Protein AF-A0A955JYF8-F1 (afdb_monomer)

Secondary structure (DSSP, 8-state):
-PPPPPHHHHHHHHSS-SSEEEE--TTS-HHHHHHHHHHHH-TTSEEEEEE-HHHHHTTHHHHHHHHH-SS--SEEEEEHHHHHHHGGGGTT-TTEEEEETTGGGG--TTSHHHHHHHHHHHHSSEEEEEE---SS-THHHHHHHHHHHTS--

Mean predicted aligned error: 5.58 Å

Sequence (153 aa):
MSLELYDWQQEYLNNTPQNLIITADLGSGKSALSLRHYDKHNPNGRLLIVCPASKRDSKDWEREIARFLDYTPDFAVMSYEGMAKHYADYENDPTLTIIADECHMLAQPTTKRSKAFLRIARGAGQWILLSGTPTPNSWRSAATYAILTGLSR

Solvent-accessible surface area (backbone atoms only — not comparable to full-atom values): 8410 Å² total; per-residue (Å²): 133,44,63,82,73,57,70,70,57,52,54,51,61,71,78,49,67,86,59,49,73,51,70,40,50,80,91,68,48,65,67,53,53,52,51,50,51,40,49,74,76,44,65,87,26,41,38,40,37,33,30,56,56,68,48,50,75,69,44,50,61,62,55,47,43,68,42,51,36,90,61,86,67,63,65,49,75,36,23,54,70,50,41,46,73,51,29,78,86,46,42,69,31,58,51,27,35,38,36,30,45,59,36,61,77,38,40,52,66,89,39,67,45,25,46,28,49,51,50,21,51,71,24,23,58,26,36,39,35,30,36,57,66,84,56,98,74,47,58,38,55,50,40,36,47,26,48,74,74,61,77,45,132

Foldseek 3Di:
DADDDDPVLVVVLVPDDQEDEDEDAVVPCQLLSLLVSCCVQQVAFEEEEEEAPVCVVVVVNVVSCVRRPPDDYNYDYDYLVVLLVCLVVQALRQNYEYEYEQCLVLLDCPDSSVVSVLRNCVNYVYYYYYHNDPDPVCVSVVSSVCVNVVVDD

pLDDT: mean 86.2, std 13.7, range [39.97, 98.38]

Nearest PDB structures (foldseek):
  9fd2-assembly1_e  TM=8.003E-01  e=3.587E-06  Homo sapiens
  7nkx-assembly1_W  TM=7.386E-01  e=2.987E-06  Saccharomyces cerevisiae S288C
  8x15-assembly1_I  TM=7.816E-01  e=1.216E-05  Homo sapiens
  6vz4-assembly1_K  TM=7.636E-01  e=3.431E-05  Saccharomyces cerevisiae S288C
  1z3i-assembly1_X  TM=4.893E-01  e=4.454E-04  Danio rerio

Structure (mmCIF, N/CA/C/O backbone):
data_AF-A0A955JYF8-F1
#
_entry.id   AF-A0A955JYF8-F1
#
loop_
_atom_site.group_PDB
_atom_site.id
_atom_site.type_symbol
_atom_site.label_atom_id
_atom_site.label_alt_id
_atom_site.label_comp_id
_atom_site.label_asym_id
_atom_site.label_entity_id
_atom_site.label_seq_id
_atom_site.pdbx_PDB_ins_code
_atom_site.Cartn_x
_atom_site.Cartn_y
_atom_site.Cartn_z
_atom_site.occupancy
_atom_site.B_iso_or_equiv
_atom_site.auth_seq_id
_atom_site.auth_comp_id
_atom_site.auth_asym_id
_atom_site.auth_atom_id
_atom_site.pdbx_PDB_model_num
ATOM 1 N N . MET A 1 1 ? -20.481 -8.927 9.998 1.00 49.91 1 MET A N 1
ATOM 2 C CA . MET A 1 1 ? -19.631 -8.419 11.088 1.00 49.91 1 MET A CA 1
ATOM 3 C C . MET A 1 1 ? 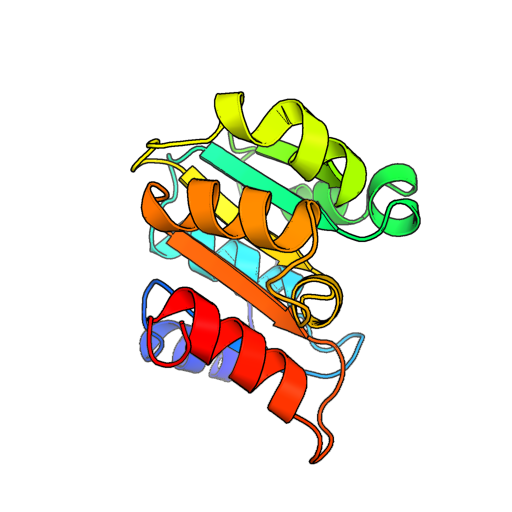-18.201 -8.633 10.663 1.00 49.91 1 MET A C 1
ATOM 5 O O . MET A 1 1 ? -17.779 -9.785 10.573 1.00 49.91 1 MET A O 1
ATOM 9 N N . SER A 1 2 ? -17.515 -7.545 10.323 1.00 70.69 2 SER A N 1
ATOM 10 C CA . SER A 1 2 ? -16.068 -7.530 10.137 1.00 70.69 2 SER A CA 1
ATOM 11 C C . SER A 1 2 ? -15.353 -7.987 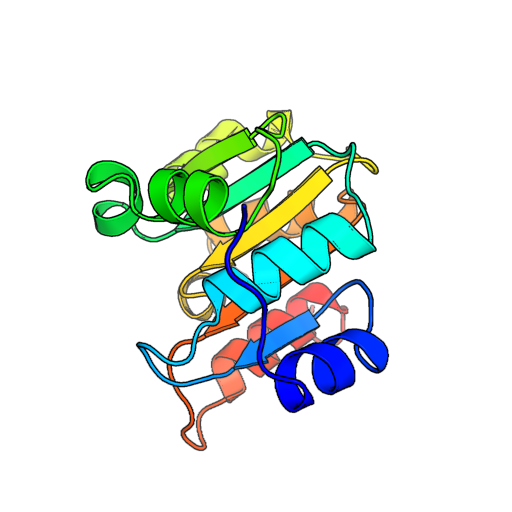11.414 1.00 70.69 2 SER A C 1
ATOM 13 O O . SER A 1 2 ? -15.882 -7.890 12.522 1.00 70.69 2 SER A O 1
ATOM 15 N N . LEU A 1 3 ? -14.155 -8.553 11.266 1.00 74.94 3 LEU A N 1
ATOM 16 C CA . LEU A 1 3 ? -13.341 -8.950 12.416 1.00 74.94 3 LEU A CA 1
ATOM 17 C C . LEU A 1 3 ? -12.724 -7.725 13.097 1.00 74.94 3 LEU A C 1
ATOM 19 O O . LEU A 1 3 ? -12.052 -6.925 12.441 1.00 74.94 3 LEU A O 1
ATOM 23 N N . GLU A 1 4 ? -12.926 -7.618 14.409 1.00 76.75 4 GLU A N 1
ATOM 24 C CA . GLU A 1 4 ? -12.354 -6.567 15.254 1.00 76.75 4 GLU A CA 1
ATOM 25 C C . GLU A 1 4 ? -10.832 -6.719 15.404 1.00 76.75 4 GLU A C 1
ATOM 27 O O . GLU A 1 4 ? -10.301 -7.833 15.476 1.00 76.75 4 GLU A O 1
ATOM 32 N N . LEU A 1 5 ? -10.126 -5.586 15.437 1.00 79.62 5 LEU A N 1
ATOM 33 C CA . LEU A 1 5 ? -8.694 -5.530 15.739 1.00 79.62 5 LEU A CA 1
ATOM 34 C C . LEU A 1 5 ? -8.459 -5.619 17.252 1.00 79.62 5 LEU A C 1
ATOM 36 O O . LEU A 1 5 ? -9.283 -5.142 18.030 1.00 79.62 5 LEU A O 1
ATOM 40 N N . TYR A 1 6 ? -7.302 -6.144 17.663 1.00 80.50 6 TYR A N 1
ATOM 41 C CA . TYR A 1 6 ? -6.869 -6.075 19.063 1.00 80.50 6 TYR A CA 1
ATOM 42 C C . TYR A 1 6 ? -6.684 -4.615 19.513 1.00 80.50 6 TYR A C 1
ATOM 44 O O . TYR A 1 6 ? -6.270 -3.776 18.715 1.00 80.50 6 TYR A O 1
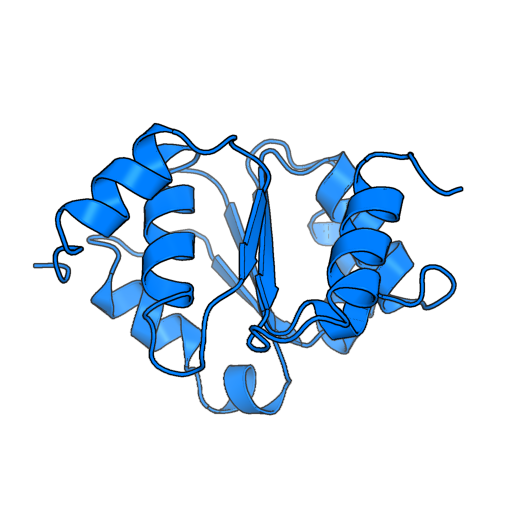ATOM 52 N N . ASP A 1 7 ? -6.885 -4.315 20.798 1.00 80.88 7 ASP A N 1
ATOM 53 C CA . ASP A 1 7 ? -6.806 -2.942 21.332 1.00 80.88 7 ASP A CA 1
ATOM 54 C C . ASP A 1 7 ? -5.492 -2.225 20.969 1.00 80.88 7 ASP A C 1
ATOM 56 O O . ASP A 1 7 ? -5.497 -1.082 20.514 1.00 80.88 7 ASP A O 1
ATOM 60 N N . TRP A 1 8 ? -4.358 -2.929 21.054 1.00 79.69 8 TRP A N 1
ATOM 61 C CA . TRP A 1 8 ? -3.048 -2.375 20.694 1.00 79.69 8 TRP A CA 1
ATOM 62 C C . TRP A 1 8 ? -2.930 -2.024 19.200 1.00 79.69 8 TRP A C 1
ATOM 64 O O . TRP A 1 8 ? -2.218 -1.091 18.832 1.00 79.69 8 TRP A O 1
ATOM 74 N N . GLN A 1 9 ? -3.625 -2.755 18.321 1.00 79.38 9 GLN A N 1
ATOM 75 C CA . GLN A 1 9 ? -3.662 -2.472 16.883 1.00 79.38 9 GLN A CA 1
ATOM 76 C C . GLN A 1 9 ? -4.473 -1.207 16.611 1.00 79.38 9 GLN A C 1
ATOM 78 O O . GLN A 1 9 ? -4.082 -0.397 15.771 1.00 79.38 9 GLN A O 1
ATOM 83 N N . GLN A 1 10 ? -5.573 -1.013 17.340 1.00 78.94 10 GLN A N 1
ATOM 84 C CA . GLN A 1 10 ? -6.377 0.203 17.251 1.00 78.94 10 GLN A CA 1
ATOM 85 C C . GLN A 1 10 ? -5.589 1.418 17.751 1.00 78.94 10 GLN A C 1
ATOM 87 O O . GLN A 1 10 ? -5.550 2.453 17.085 1.00 78.94 10 GLN A O 1
ATOM 92 N N . GLU A 1 11 ? -4.894 1.281 18.882 1.00 82.06 11 GLU A N 1
ATOM 93 C CA . GLU A 1 11 ? -4.032 2.330 19.428 1.00 82.06 11 GLU A CA 1
ATOM 94 C C . GLU A 1 11 ? -2.878 2.685 18.476 1.00 82.06 11 GLU A C 1
ATOM 96 O O . GLU A 1 11 ? -2.601 3.866 18.248 1.00 82.06 11 GLU A O 1
ATOM 101 N N . TYR A 1 12 ? -2.256 1.684 17.843 1.00 82.06 12 TYR A N 1
ATOM 102 C CA . TYR A 1 12 ? -1.240 1.899 16.811 1.00 82.06 12 TYR A CA 1
ATOM 103 C C . TYR A 1 12 ? -1.784 2.730 15.638 1.00 82.06 12 TYR A C 1
ATOM 105 O O . TYR A 1 12 ? -1.187 3.742 15.266 1.00 82.06 12 TYR A O 1
ATOM 113 N N . LEU A 1 13 ? -2.951 2.370 15.092 1.00 82.12 13 LEU A N 1
ATOM 114 C CA . LEU A 1 13 ? -3.594 3.119 14.003 1.00 82.12 13 LEU A CA 1
ATOM 115 C C . LEU A 1 13 ? -4.059 4.521 14.429 1.00 82.12 13 LEU A C 1
ATOM 117 O O . LEU A 1 13 ? -4.177 5.425 13.599 1.00 82.12 13 LEU A O 1
ATOM 121 N N . ASN A 1 14 ? -4.322 4.737 15.718 1.00 82.56 14 ASN A N 1
ATOM 122 C CA . ASN A 1 14 ? -4.698 6.046 16.249 1.00 82.56 14 ASN A CA 1
ATOM 123 C C . ASN A 1 14 ? -3.562 7.058 16.279 1.00 82.56 14 ASN A C 1
ATOM 125 O O . ASN A 1 14 ? -3.820 8.244 16.086 1.00 82.56 14 ASN A O 1
ATOM 129 N N . ASN A 1 15 ? -2.328 6.585 16.401 1.00 83.69 15 ASN A N 1
ATOM 130 C CA . ASN A 1 15 ? -1.146 7.433 16.518 1.00 83.69 15 ASN A CA 1
ATOM 131 C C . ASN A 1 15 ? -0.277 7.457 15.249 1.00 83.69 15 ASN A C 1
ATOM 133 O O . ASN A 1 15 ? 0.835 7.983 15.265 1.00 83.69 15 ASN A O 1
ATOM 137 N N . THR A 1 16 ? -0.766 6.886 14.148 1.00 83.69 16 THR A N 1
ATOM 138 C CA . THR A 1 16 ? -0.007 6.726 12.905 1.00 83.69 16 THR A CA 1
ATOM 139 C C . THR A 1 16 ? -0.436 7.759 11.851 1.00 83.69 16 THR A C 1
ATOM 141 O O . THR A 1 16 ? -1.629 8.037 11.718 1.00 83.69 16 THR A O 1
ATOM 144 N N . PRO A 1 17 ? 0.505 8.334 11.074 1.00 88.06 17 PRO A N 1
ATOM 145 C CA . PRO A 1 17 ? 0.175 9.247 9.981 1.00 88.06 17 PRO A CA 1
ATOM 146 C C . PRO A 1 17 ? -0.643 8.571 8.870 1.00 88.06 17 PRO A C 1
ATOM 148 O O . PRO A 1 17 ? -0.613 7.356 8.689 1.00 88.06 17 PRO A O 1
ATOM 151 N N . GLN A 1 18 ? -1.325 9.383 8.058 1.00 89.31 18 GLN A N 1
ATOM 152 C CA . GLN A 1 18 ? -2.108 8.908 6.911 1.00 89.31 18 GLN A CA 1
ATOM 153 C C . GLN A 1 18 ? -1.278 8.015 5.978 1.00 89.31 18 GLN A C 1
ATOM 155 O O . GLN A 1 18 ? -1.717 6.923 5.619 1.00 89.31 18 GLN A O 1
ATOM 160 N N . ASN A 1 19 ? -0.065 8.461 5.656 1.00 92.00 19 ASN A N 1
ATOM 161 C CA . ASN A 1 19 ? 0.907 7.736 4.853 1.00 92.00 19 ASN A CA 1
ATOM 162 C C . ASN A 1 19 ? 1.922 7.030 5.748 1.00 92.00 19 ASN A C 1
ATOM 164 O O . ASN A 1 19 ? 2.574 7.693 6.557 1.00 92.00 19 ASN A O 1
ATOM 168 N N . LEU A 1 20 ? 2.094 5.715 5.598 1.00 89.62 20 LEU A N 1
ATOM 169 C CA . LEU A 1 20 ? 2.995 4.967 6.475 1.00 89.62 20 LEU A CA 1
ATOM 170 C C . LEU A 1 20 ? 3.590 3.696 5.864 1.00 89.62 20 LEU A C 1
ATOM 172 O O . LEU A 1 20 ? 3.202 3.225 4.792 1.00 89.62 20 LEU A O 1
ATOM 176 N N . ILE A 1 21 ? 4.505 3.103 6.631 1.00 88.50 21 ILE A N 1
ATOM 177 C CA . ILE A 1 21 ? 5.030 1.759 6.411 1.00 88.50 21 ILE A CA 1
ATOM 178 C C . ILE A 1 21 ? 4.653 0.883 7.602 1.00 88.50 21 ILE A C 1
ATOM 180 O O . ILE A 1 21 ? 5.016 1.195 8.733 1.00 88.50 21 ILE A O 1
ATOM 184 N N . ILE A 1 22 ? 3.978 -0.234 7.339 1.00 87.62 22 ILE A N 1
ATOM 185 C CA . ILE A 1 22 ? 3.684 -1.268 8.330 1.00 87.62 22 ILE A CA 1
ATOM 186 C C . ILE A 1 22 ? 4.717 -2.383 8.170 1.00 87.62 22 ILE A C 1
ATOM 188 O O . ILE A 1 22 ? 4.732 -3.114 7.174 1.00 87.62 22 ILE A O 1
ATOM 192 N N . THR A 1 23 ? 5.582 -2.524 9.169 1.00 83.00 23 THR A N 1
ATOM 193 C CA . THR A 1 23 ? 6.543 -3.627 9.277 1.00 83.00 23 THR A CA 1
ATOM 194 C C . THR A 1 23 ? 6.073 -4.586 10.356 1.00 83.00 23 THR A C 1
ATOM 196 O O . THR A 1 23 ? 6.037 -4.223 11.529 1.00 83.00 23 THR A O 1
ATOM 199 N N . ALA A 1 24 ? 5.718 -5.806 9.979 1.00 74.38 24 ALA A N 1
ATOM 200 C CA . ALA A 1 24 ? 5.352 -6.843 10.938 1.00 74.38 24 ALA A CA 1
ATOM 201 C C . ALA A 1 24 ? 5.606 -8.227 10.328 1.00 74.38 24 ALA A C 1
ATOM 203 O O . ALA A 1 24 ? 5.813 -8.337 9.120 1.00 74.38 24 ALA A O 1
ATOM 204 N N . ASP A 1 25 ? 5.571 -9.293 11.121 1.00 69.25 25 ASP A N 1
ATOM 205 C CA . ASP A 1 25 ? 5.799 -10.661 10.638 1.00 69.25 25 ASP A CA 1
ATOM 206 C C . ASP A 1 25 ? 4.683 -11.187 9.732 1.00 69.25 25 ASP A C 1
ATOM 208 O O . ASP A 1 25 ? 3.557 -10.678 9.724 1.00 69.25 25 ASP A O 1
ATOM 212 N N . LEU A 1 26 ? 4.957 -12.206 8.918 1.00 69.31 26 LEU A N 1
ATOM 213 C CA . LEU A 1 26 ? 3.888 -12.935 8.224 1.00 69.31 26 LEU A CA 1
ATOM 214 C C . LEU A 1 26 ? 2.886 -13.491 9.254 1.00 69.31 26 LEU A C 1
ATOM 216 O O . LEU A 1 26 ? 3.277 -13.983 10.305 1.00 69.31 26 LEU A O 1
ATOM 220 N N . GLY A 1 27 ? 1.585 -13.361 8.979 1.00 67.50 27 GLY A N 1
ATOM 221 C CA . GLY A 1 27 ? 0.529 -13.783 9.912 1.00 67.50 27 GLY A CA 1
ATOM 222 C C . GLY A 1 27 ? 0.202 -12.803 11.052 1.00 67.50 27 GLY A C 1
ATOM 223 O O . GLY A 1 27 ? -0.737 -13.053 11.796 1.00 67.50 27 GLY A O 1
ATOM 224 N N . SER A 1 28 ? 0.893 -11.662 11.162 1.00 66.69 28 SER A N 1
ATOM 225 C CA . SER A 1 28 ? 0.655 -10.641 12.210 1.00 66.69 28 SER A CA 1
ATOM 226 C C . SER A 1 28 ? -0.528 -9.688 11.959 1.00 66.69 28 SER A C 1
ATOM 228 O O . SER A 1 28 ? -0.779 -8.787 12.758 1.00 66.69 28 SER A O 1
ATOM 230 N N . GLY A 1 29 ? -1.260 -9.853 10.851 1.00 79.62 29 GLY A N 1
ATOM 231 C CA . GLY A 1 29 ? -2.432 -9.024 10.536 1.00 79.62 29 GLY A CA 1
ATOM 232 C C . GLY A 1 29 ? -2.139 -7.708 9.803 1.00 79.62 29 GLY A C 1
ATOM 233 O O . GLY A 1 29 ? -2.948 -6.789 9.874 1.00 79.62 29 GLY A O 1
ATOM 234 N N . LYS A 1 30 ? -1.019 -7.602 9.071 1.00 87.62 30 LYS A N 1
ATOM 235 C CA . LYS A 1 30 ? -0.667 -6.402 8.278 1.00 87.62 30 LYS A CA 1
ATOM 236 C C . LYS A 1 30 ? -1.778 -5.935 7.341 1.00 87.62 30 LYS A C 1
ATOM 238 O O . LYS A 1 30 ? -2.053 -4.743 7.287 1.00 87.62 30 LYS A O 1
ATOM 243 N N . SER A 1 31 ? -2.421 -6.864 6.642 1.00 90.31 31 SER A N 1
ATOM 244 C CA . SER A 1 31 ? -3.512 -6.528 5.734 1.00 90.31 31 SER A CA 1
ATOM 245 C C . SER A 1 31 ? -4.740 -5.995 6.464 1.00 90.31 31 SER A C 1
ATOM 247 O O . SER A 1 31 ? -5.363 -5.037 6.015 1.00 90.31 31 SER A O 1
ATOM 249 N N . ALA A 1 32 ? -5.056 -6.565 7.632 1.00 90.75 32 ALA A N 1
ATOM 250 C CA . ALA A 1 32 ? -6.134 -6.076 8.486 1.00 90.75 32 ALA A CA 1
ATOM 251 C C . ALA A 1 32 ? -5.851 -4.638 8.939 1.00 90.75 32 ALA A C 1
ATOM 253 O O . ALA A 1 32 ? -6.697 -3.762 8.779 1.00 90.75 32 ALA A O 1
ATOM 254 N N . LEU A 1 33 ? -4.629 -4.380 9.419 1.00 91.44 33 LEU A N 1
ATOM 255 C CA . LEU A 1 33 ? -4.182 -3.039 9.793 1.00 91.44 33 LEU A CA 1
ATOM 256 C C . LEU A 1 33 ? -4.281 -2.061 8.619 1.00 91.44 33 LEU A C 1
ATOM 258 O O . LEU A 1 33 ? -4.812 -0.970 8.786 1.00 91.44 33 LEU A O 1
ATOM 262 N N . SER A 1 34 ? -3.816 -2.444 7.428 1.00 94.44 34 SER A N 1
ATOM 263 C CA . SER A 1 34 ? -3.840 -1.552 6.268 1.00 94.44 34 SER A CA 1
ATOM 264 C C . SER A 1 34 ? -5.250 -1.246 5.772 1.00 94.44 34 SER A C 1
ATOM 266 O O . SER A 1 34 ? -5.516 -0.110 5.398 1.00 94.44 34 SER A O 1
ATOM 268 N N . LEU A 1 35 ? -6.157 -2.229 5.797 1.00 95.19 35 LEU A N 1
ATOM 269 C CA . LEU A 1 35 ? -7.553 -2.034 5.397 1.00 95.19 35 LEU A CA 1
ATOM 270 C C . LEU A 1 35 ? -8.296 -1.145 6.395 1.00 95.19 35 LEU A C 1
ATOM 272 O O . LEU A 1 35 ? -9.025 -0.250 5.986 1.00 95.19 35 LEU A O 1
ATOM 276 N N . ARG A 1 36 ? -8.064 -1.325 7.697 1.00 92.75 36 ARG A N 1
ATOM 277 C CA . ARG A 1 36 ? -8.646 -0.456 8.731 1.00 92.75 36 ARG A CA 1
ATOM 278 C C . ARG A 1 36 ? -8.055 0.952 8.699 1.00 92.75 36 ARG A C 1
ATOM 280 O O . ARG A 1 36 ? -8.766 1.921 8.936 1.00 92.75 36 ARG A O 1
ATOM 287 N N . HIS A 1 37 ? -6.774 1.083 8.359 1.00 93.94 37 HIS A N 1
ATOM 288 C CA . HIS A 1 37 ? -6.147 2.390 8.154 1.00 93.94 37 HIS A CA 1
ATOM 289 C C . HIS A 1 37 ? -6.705 3.116 6.927 1.00 93.94 37 HIS A C 1
ATOM 291 O O . HIS A 1 37 ? -6.921 4.326 6.971 1.00 93.94 37 HIS A O 1
ATOM 297 N N . TYR A 1 38 ? -6.969 2.378 5.846 1.00 95.25 38 TYR A N 1
ATOM 298 C CA . TYR A 1 38 ? -7.717 2.878 4.694 1.00 95.25 38 TYR A CA 1
ATOM 299 C C . TYR A 1 38 ? -9.117 3.346 5.109 1.00 95.25 38 TYR A C 1
ATOM 301 O O . TYR A 1 38 ? -9.457 4.499 4.876 1.00 95.25 38 TYR A O 1
ATOM 309 N N . ASP A 1 39 ? -9.882 2.502 5.799 1.00 94.12 39 ASP A N 1
ATOM 310 C CA . ASP A 1 39 ? -11.257 2.801 6.216 1.00 94.12 39 ASP A CA 1
ATOM 311 C C . ASP A 1 39 ? -11.345 4.027 7.138 1.00 94.12 39 ASP A C 1
ATOM 313 O O . ASP A 1 39 ? -12.254 4.845 7.052 1.00 94.12 39 ASP A O 1
ATOM 317 N N . LYS A 1 40 ? -10.338 4.221 7.989 1.00 91.75 40 LYS A N 1
ATOM 318 C CA . LYS A 1 40 ? -10.255 5.387 8.868 1.00 91.75 40 LYS A CA 1
ATOM 319 C C . LYS A 1 40 ? -9.997 6.697 8.118 1.00 91.75 40 LYS A C 1
ATOM 321 O O . LYS A 1 40 ? -10.546 7.732 8.489 1.00 91.75 40 LYS A O 1
ATOM 326 N N . HIS A 1 41 ? -9.104 6.683 7.129 1.00 90.56 41 HIS A N 1
ATOM 327 C CA . HIS A 1 41 ? -8.618 7.907 6.483 1.00 90.56 41 HIS A CA 1
ATOM 328 C C . HIS A 1 41 ? -9.305 8.217 5.155 1.00 90.56 41 HIS A C 1
ATOM 330 O O . HIS A 1 41 ? -9.326 9.376 4.744 1.00 90.56 41 HIS A O 1
ATOM 336 N N . ASN A 1 42 ? -9.836 7.203 4.477 1.00 91.00 42 ASN A N 1
ATOM 337 C CA . ASN A 1 42 ? -10.376 7.321 3.132 1.00 91.00 42 ASN A CA 1
ATOM 338 C C . ASN A 1 42 ? -11.501 6.295 2.836 1.00 91.00 42 ASN A C 1
ATOM 340 O O . ASN A 1 42 ? -11.442 5.611 1.815 1.00 91.00 42 ASN A O 1
ATOM 344 N N . PRO A 1 43 ? -12.550 6.190 3.680 1.00 87.56 43 PRO A N 1
ATOM 345 C CA . PRO A 1 43 ? -13.564 5.123 3.594 1.00 87.56 43 PRO A CA 1
ATOM 346 C C . PRO A 1 43 ? -14.382 5.105 2.292 1.00 87.56 43 PRO A C 1
ATOM 348 O O . PRO A 1 43 ? -14.982 4.099 1.940 1.00 87.56 43 PRO A O 1
ATOM 351 N N . ASN A 1 44 ? -14.438 6.224 1.567 1.00 90.19 44 ASN A N 1
ATOM 352 C CA . ASN A 1 44 ? -15.172 6.334 0.300 1.00 90.19 44 ASN A CA 1
ATOM 353 C C . ASN A 1 44 ? -14.241 6.490 -0.911 1.00 90.19 44 ASN A C 1
ATOM 355 O O . ASN A 1 44 ? -14.705 6.762 -2.017 1.00 90.19 44 ASN A O 1
ATOM 359 N N . GLY A 1 45 ? -12.930 6.391 -0.696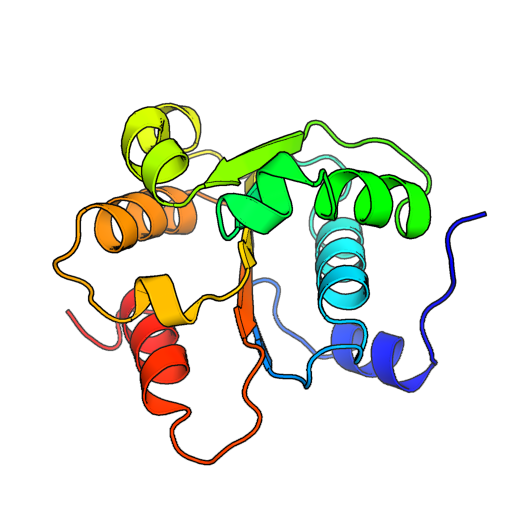 1.00 94.50 45 GLY A N 1
ATOM 360 C CA . GLY A 1 45 ? -11.933 6.546 -1.743 1.00 94.50 45 GLY A CA 1
ATOM 361 C C . GLY A 1 45 ? -11.724 5.274 -2.555 1.00 94.50 45 GLY A C 1
ATOM 362 O O . GLY A 1 45 ? -12.041 4.176 -2.098 1.00 94.50 45 GLY A O 1
ATOM 363 N N . ARG A 1 46 ? -11.130 5.398 -3.744 1.00 97.06 46 ARG A N 1
ATOM 364 C CA . ARG A 1 46 ? -10.671 4.230 -4.509 1.00 97.06 46 ARG A CA 1
ATOM 365 C C . ARG A 1 46 ? -9.564 3.501 -3.761 1.00 97.06 46 ARG A C 1
ATOM 367 O O . ARG A 1 46 ? -8.692 4.127 -3.161 1.00 97.06 46 ARG A O 1
ATOM 374 N N . LEU A 1 47 ? -9.551 2.178 -3.862 1.00 98.19 47 LEU A N 1
ATOM 375 C CA . LEU A 1 47 ? -8.538 1.328 -3.250 1.00 98.19 47 LEU A CA 1
ATOM 376 C C . LEU A 1 47 ? -7.750 0.566 -4.320 1.00 98.19 47 LEU A C 1
ATOM 378 O O . LEU A 1 47 ? -8.265 -0.329 -4.983 1.00 98.19 47 LEU A O 1
ATOM 382 N N . LEU A 1 48 ? -6.467 0.878 -4.472 1.00 98.38 48 LEU A N 1
ATOM 383 C CA . LEU A 1 48 ? -5.558 0.113 -5.321 1.00 98.38 48 LEU A CA 1
ATOM 384 C C . LEU A 1 48 ? -4.622 -0.727 -4.460 1.00 98.38 48 LEU A C 1
ATOM 386 O O . LEU A 1 48 ? -3.822 -0.199 -3.695 1.00 98.38 48 LEU A O 1
ATOM 390 N N . ILE A 1 49 ? -4.661 -2.040 -4.643 1.00 98.06 49 ILE A N 1
ATOM 391 C CA . ILE A 1 49 ? -3.764 -2.972 -3.972 1.00 98.06 49 ILE A CA 1
ATOM 392 C C . ILE A 1 49 ? -2.783 -3.534 -4.995 1.00 98.06 49 ILE A C 1
ATOM 394 O O . ILE A 1 49 ? -3.164 -4.156 -5.990 1.00 98.06 49 ILE A O 1
ATOM 398 N N . VAL A 1 50 ? -1.497 -3.335 -4.730 1.00 97.88 50 VAL A N 1
ATOM 399 C CA . VAL A 1 50 ? -0.393 -3.868 -5.523 1.00 97.88 50 VAL A CA 1
ATOM 400 C C . VAL A 1 50 ? 0.309 -4.944 -4.711 1.00 97.88 50 VAL A C 1
ATOM 402 O O . VAL A 1 50 ? 0.842 -4.665 -3.640 1.00 97.88 50 VAL A O 1
ATOM 405 N N . CYS A 1 51 ? 0.314 -6.177 -5.208 1.00 95.88 51 CYS A N 1
ATOM 406 C CA . CYS A 1 51 ? 0.855 -7.333 -4.493 1.00 95.88 51 CYS A CA 1
ATOM 407 C C . CYS A 1 51 ? 1.613 -8.284 -5.441 1.00 95.88 51 CYS A C 1
ATOM 409 O O . CYS A 1 51 ? 1.599 -8.098 -6.663 1.00 95.88 51 CYS A O 1
ATOM 411 N N . PRO A 1 52 ? 2.326 -9.307 -4.932 1.00 95.00 52 PRO A N 1
ATOM 412 C CA . PRO A 1 52 ? 2.876 -10.359 -5.783 1.00 95.00 52 PRO A CA 1
ATOM 413 C C . PRO A 1 52 ? 1.789 -11.029 -6.633 1.00 95.00 52 PRO A C 1
ATOM 415 O O . PRO A 1 52 ? 0.678 -11.262 -6.158 1.00 95.00 52 PRO A O 1
ATOM 418 N N . ALA A 1 53 ? 2.123 -11.398 -7.875 1.00 95.12 53 ALA A N 1
ATOM 419 C CA . ALA A 1 53 ? 1.168 -12.025 -8.794 1.00 95.12 53 ALA A CA 1
ATOM 420 C C . ALA A 1 53 ? 0.503 -13.276 -8.195 1.00 95.12 53 ALA A C 1
ATOM 422 O O . ALA A 1 53 ? -0.691 -13.464 -8.379 1.00 95.12 53 ALA A O 1
ATOM 423 N N . SER A 1 54 ? 1.237 -14.063 -7.400 1.00 94.00 54 SER A N 1
ATOM 424 C CA . SER A 1 54 ? 0.688 -15.224 -6.693 1.00 94.00 54 SER A CA 1
ATOM 425 C C . SER A 1 54 ? -0.458 -14.867 -5.743 1.00 94.00 54 SER A C 1
ATOM 427 O O . SER A 1 54 ? -1.477 -15.544 -5.788 1.00 94.00 54 SER A O 1
ATOM 429 N N . LYS A 1 55 ? -0.325 -13.797 -4.940 1.00 93.12 55 LYS A N 1
ATOM 430 C CA . LYS A 1 55 ? -1.370 -13.331 -4.007 1.00 93.12 55 LYS A CA 1
ATOM 431 C C . LYS A 1 55 ? -2.580 -12.734 -4.729 1.00 93.12 55 LYS A C 1
ATOM 433 O O . LYS A 1 55 ? -3.710 -12.876 -4.267 1.00 93.12 55 LYS A O 1
ATOM 438 N N . ARG A 1 56 ? -2.344 -12.062 -5.864 1.00 95.81 56 ARG A N 1
ATOM 439 C CA . ARG A 1 56 ? -3.413 -11.595 -6.761 1.00 95.81 56 ARG A CA 1
ATOM 440 C C . ARG A 1 56 ? -4.185 -12.786 -7.323 1.00 95.81 56 ARG A C 1
ATOM 442 O O . ARG A 1 56 ? -5.405 -12.820 -7.250 1.00 95.81 56 ARG A O 1
ATOM 449 N N . ASP A 1 57 ? -3.476 -13.762 -7.879 1.00 95.19 57 ASP A N 1
ATOM 450 C CA . ASP A 1 57 ? -4.087 -14.906 -8.558 1.00 95.19 57 ASP A CA 1
ATOM 451 C C . ASP A 1 57 ? -4.842 -15.804 -7.576 1.00 95.19 57 ASP A C 1
ATOM 453 O O . ASP A 1 57 ? -5.903 -16.337 -7.906 1.00 95.19 57 ASP A O 1
ATOM 457 N N . SER A 1 58 ? -4.348 -15.912 -6.341 1.00 95.00 58 SER A N 1
ATOM 458 C CA . SER A 1 58 ? -5.049 -16.590 -5.256 1.00 95.00 58 SER A CA 1
ATOM 459 C C . SER A 1 58 ? -6.185 -15.769 -4.650 1.00 95.00 58 SER A C 1
ATOM 461 O O . SER A 1 58 ? -6.918 -16.330 -3.843 1.00 95.00 58 SER A O 1
ATOM 463 N N . LYS A 1 59 ? -6.389 -14.501 -5.034 1.00 95.81 59 LYS A N 1
ATOM 464 C CA . LYS A 1 59 ? -7.422 -13.588 -4.505 1.00 95.81 59 LYS A CA 1
ATOM 465 C C . LYS A 1 59 ? -7.360 -13.375 -2.991 1.00 95.81 59 LYS A C 1
ATOM 467 O O . LYS A 1 59 ? -8.381 -13.412 -2.295 1.00 95.81 59 LYS A O 1
ATOM 472 N N . ASP A 1 60 ? -6.149 -13.261 -2.453 1.00 93.62 60 ASP A N 1
ATOM 473 C CA . ASP A 1 60 ? -5.939 -13.118 -1.008 1.00 93.62 60 ASP A CA 1
ATOM 474 C C . ASP A 1 60 ? -6.561 -11.822 -0.484 1.00 93.62 60 ASP A C 1
ATOM 476 O O . ASP A 1 60 ? -7.285 -11.834 0.510 1.00 93.62 60 ASP A O 1
ATOM 480 N N . TRP A 1 61 ? -6.340 -10.726 -1.203 1.00 96.06 61 TRP A N 1
ATOM 481 C CA . TRP A 1 61 ? -6.766 -9.393 -0.794 1.00 96.06 61 TRP A CA 1
ATOM 482 C C . TRP A 1 61 ? -8.276 -9.196 -0.871 1.00 96.06 61 TRP A C 1
ATOM 484 O O . TRP A 1 61 ? -8.852 -8.554 -0.001 1.00 96.06 61 TRP A O 1
ATOM 494 N N . GLU A 1 62 ? -8.946 -9.807 -1.842 1.00 96.50 62 GLU A N 1
ATOM 495 C CA . GLU A 1 62 ? -10.404 -9.814 -1.932 1.00 96.50 62 GLU A CA 1
ATOM 496 C C . GLU A 1 62 ? -11.032 -10.510 -0.722 1.00 96.50 62 GLU A C 1
ATOM 498 O O . GLU A 1 62 ? -12.024 -10.031 -0.170 1.00 96.50 62 GLU A O 1
ATOM 503 N N . ARG A 1 63 ? -10.433 -11.620 -0.264 1.00 94.75 63 ARG A N 1
ATOM 504 C CA . ARG A 1 63 ? -10.878 -12.286 0.969 1.00 94.75 63 ARG A CA 1
ATOM 505 C C . ARG A 1 63 ? -10.628 -11.427 2.199 1.00 94.75 63 ARG A C 1
ATOM 507 O O . ARG A 1 63 ? -11.446 -11.443 3.112 1.00 94.75 63 ARG A O 1
ATOM 514 N N . GLU A 1 64 ? -9.517 -10.701 2.246 1.00 94.69 64 GLU A N 1
ATOM 515 C CA . GLU A 1 64 ? -9.206 -9.810 3.365 1.00 94.69 64 GLU A CA 1
ATOM 516 C C . GLU A 1 64 ? -10.133 -8.592 3.407 1.00 94.69 64 GLU A C 1
ATOM 518 O O . GLU A 1 64 ? -10.636 -8.271 4.480 1.00 94.69 64 GLU A O 1
ATOM 523 N N . ILE A 1 65 ? -10.455 -7.987 2.259 1.00 95.12 65 ILE A N 1
ATOM 524 C CA . ILE A 1 65 ? -11.473 -6.931 2.142 1.00 95.12 65 ILE A CA 1
ATOM 525 C C . ILE A 1 65 ? -12.805 -7.427 2.704 1.00 95.12 65 ILE A C 1
ATOM 527 O O . ILE A 1 65 ? -13.336 -6.821 3.629 1.00 95.12 65 ILE A O 1
ATOM 531 N N . ALA A 1 66 ? -13.295 -8.576 2.227 1.00 93.88 66 ALA A N 1
ATOM 532 C CA . ALA A 1 66 ? -14.561 -9.148 2.692 1.00 93.88 66 ALA A CA 1
ATOM 533 C C . ALA A 1 66 ? -14.555 -9.528 4.186 1.00 93.88 66 ALA A C 1
ATOM 535 O O . ALA A 1 66 ? -15.610 -9.670 4.801 1.00 93.88 66 ALA A O 1
ATOM 536 N N . ARG A 1 67 ? -13.369 -9.737 4.767 1.00 92.69 67 ARG A N 1
ATOM 537 C CA . ARG A 1 67 ? -13.190 -10.125 6.170 1.00 92.69 67 ARG A CA 1
ATOM 538 C C . ARG A 1 67 ? -13.093 -8.926 7.113 1.00 92.69 67 ARG A C 1
ATOM 540 O O . ARG A 1 67 ? -13.527 -9.031 8.262 1.00 92.69 67 ARG A O 1
ATOM 547 N N . PHE A 1 68 ? -12.476 -7.834 6.667 1.00 91.12 68 PHE A N 1
ATOM 548 C CA . PHE A 1 68 ? -12.094 -6.712 7.529 1.00 91.12 68 PHE A CA 1
ATOM 549 C C . PHE A 1 68 ? -12.833 -5.408 7.239 1.00 91.12 68 PHE A C 1
ATOM 551 O O . PHE A 1 68 ? -12.818 -4.537 8.104 1.00 91.12 68 PHE A O 1
ATOM 558 N N . LEU A 1 69 ? -13.492 -5.275 6.087 1.00 91.94 69 LEU A N 1
ATOM 559 C CA . LEU A 1 69 ? -14.380 -4.155 5.788 1.00 91.94 69 LEU A CA 1
ATOM 560 C C . LEU A 1 69 ? -15.837 -4.622 5.832 1.00 91.94 69 LEU A C 1
ATOM 562 O O . LEU A 1 69 ? -16.165 -5.725 5.401 1.00 91.94 69 LEU A O 1
ATOM 566 N N . ASP A 1 70 ? -16.720 -3.769 6.349 1.00 91.50 70 ASP A N 1
ATOM 567 C CA . ASP A 1 70 ? -18.165 -4.039 6.392 1.00 91.50 70 ASP A CA 1
ATOM 568 C C . ASP A 1 70 ? -18.882 -3.690 5.070 1.00 91.50 70 ASP A C 1
ATOM 570 O O . ASP A 1 70 ? -20.090 -3.881 4.936 1.00 91.50 70 ASP A O 1
ATOM 574 N N . TYR A 1 71 ? -18.136 -3.207 4.075 1.00 93.00 71 TYR A N 1
ATOM 575 C CA . TYR A 1 71 ? -18.595 -2.877 2.728 1.00 93.00 71 TYR A CA 1
ATOM 576 C C . TYR A 1 71 ? -17.548 -3.301 1.693 1.00 93.00 71 TYR A C 1
ATOM 578 O O . TYR A 1 71 ? -16.423 -3.674 2.023 1.00 93.00 71 TYR A O 1
ATOM 586 N N . THR A 1 72 ? -17.922 -3.251 0.415 1.00 93.62 72 THR A N 1
ATOM 587 C CA . THR A 1 72 ? -16.988 -3.455 -0.698 1.00 93.62 72 THR A CA 1
ATOM 588 C C . THR A 1 72 ? -16.636 -2.096 -1.308 1.00 93.62 72 THR A C 1
ATOM 590 O O . THR A 1 72 ? -17.522 -1.485 -1.907 1.00 93.62 72 THR A O 1
ATOM 593 N N . PRO A 1 73 ? -15.395 -1.598 -1.146 1.00 94.81 73 PRO A N 1
ATOM 594 C CA . PRO A 1 73 ? -14.964 -0.348 -1.773 1.00 94.81 73 PRO A CA 1
ATOM 595 C C . PRO A 1 73 ? -14.871 -0.480 -3.300 1.00 94.81 73 PRO A C 1
ATOM 597 O O . PRO A 1 73 ? -14.861 -1.589 -3.834 1.00 94.81 73 PRO A O 1
ATOM 600 N N . ASP A 1 74 ? -14.738 0.641 -4.014 1.00 96.25 74 ASP A N 1
ATOM 601 C CA . ASP A 1 74 ? -14.243 0.607 -5.397 1.00 96.25 74 ASP A CA 1
ATOM 602 C C . ASP A 1 74 ? -12.756 0.233 -5.365 1.00 96.25 74 ASP A C 1
ATOM 604 O O . ASP A 1 74 ? -11.910 1.056 -5.001 1.00 96.25 74 ASP A O 1
ATOM 608 N N . PHE A 1 75 ? -12.443 -1.030 -5.671 1.00 97.44 75 PHE A N 1
ATOM 609 C CA . PHE A 1 75 ? -11.091 -1.556 -5.541 1.00 97.44 75 PHE A CA 1
ATOM 610 C C . PHE A 1 75 ? -10.562 -2.244 -6.798 1.00 97.44 75 PHE A C 1
ATOM 612 O O . PHE A 1 75 ? -11.296 -2.837 -7.588 1.00 97.44 75 PHE A O 1
ATOM 619 N N . ALA A 1 76 ? -9.237 -2.232 -6.930 1.00 97.94 76 ALA A N 1
ATOM 620 C CA . ALA A 1 76 ? -8.500 -3.036 -7.893 1.00 97.94 76 ALA A CA 1
ATOM 621 C C . ALA A 1 76 ? -7.317 -3.733 -7.213 1.00 97.94 76 ALA A C 1
ATOM 623 O O . ALA A 1 76 ? -6.591 -3.120 -6.431 1.00 97.94 76 ALA A O 1
ATOM 624 N N . VAL A 1 77 ? -7.088 -5.004 -7.554 1.00 98.00 77 VAL A N 1
ATOM 625 C CA . VAL A 1 77 ? -5.906 -5.771 -7.131 1.00 98.00 77 VAL A CA 1
ATOM 626 C C . VAL A 1 77 ? -5.071 -6.102 -8.361 1.00 98.00 77 VAL A C 1
ATOM 628 O O . VAL A 1 77 ? -5.572 -6.670 -9.333 1.00 98.00 77 VAL A O 1
ATOM 631 N N . MET A 1 78 ? -3.784 -5.763 -8.347 1.00 97.25 78 MET A N 1
ATOM 632 C CA . MET A 1 78 ? -2.894 -6.049 -9.473 1.00 97.25 78 MET A CA 1
ATOM 633 C C . MET A 1 78 ? -1.472 -6.387 -9.041 1.00 97.25 78 MET A C 1
ATOM 635 O O . MET A 1 78 ? -1.041 -6.095 -7.930 1.00 97.25 78 MET A O 1
ATOM 639 N N . SER A 1 79 ? -0.721 -7.002 -9.959 1.00 97.56 79 SER A N 1
ATOM 640 C CA . SER A 1 79 ? 0.708 -7.209 -9.745 1.00 97.56 79 SER A CA 1
ATOM 641 C C . SER A 1 79 ? 1.487 -5.913 -9.952 1.00 97.56 79 SER A C 1
ATOM 643 O O . SER A 1 79 ? 1.010 -4.984 -10.609 1.00 97.56 79 SER A O 1
ATOM 645 N N . TYR A 1 80 ? 2.728 -5.871 -9.472 1.00 96.06 80 TYR A N 1
ATOM 646 C CA . TYR A 1 80 ? 3.649 -4.767 -9.751 1.00 96.06 80 TYR A CA 1
ATOM 647 C C . TYR A 1 80 ? 3.850 -4.510 -11.252 1.00 96.06 80 TYR A C 1
ATOM 649 O O . TYR A 1 80 ? 3.974 -3.362 -11.675 1.00 96.06 80 TYR A O 1
ATOM 657 N N . GLU A 1 81 ? 3.865 -5.556 -12.077 1.00 96.06 81 GLU A N 1
ATOM 658 C CA . GLU A 1 81 ? 3.934 -5.432 -13.535 1.00 96.06 81 GLU A CA 1
ATOM 659 C C . GLU A 1 81 ? 2.645 -4.845 -14.114 1.00 96.06 81 GLU A C 1
ATOM 661 O O . GLU A 1 81 ? 2.716 -4.027 -15.029 1.00 96.06 81 GLU A O 1
ATOM 666 N N . GLY A 1 82 ? 1.482 -5.244 -13.587 1.00 97.19 82 GLY A N 1
ATOM 667 C CA . GLY A 1 82 ? 0.186 -4.675 -1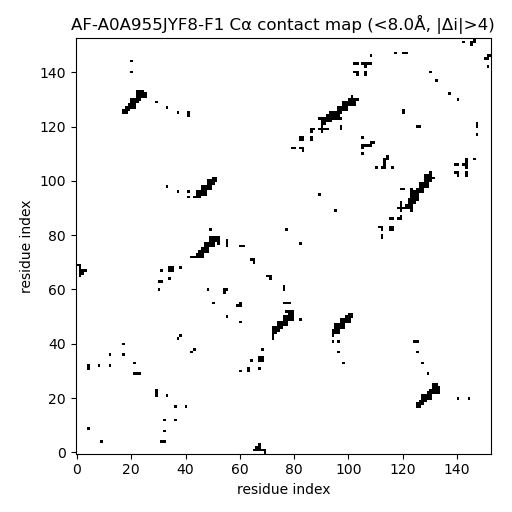3.963 1.00 97.19 82 GLY A CA 1
ATOM 668 C C . GLY A 1 82 ? 0.119 -3.185 -13.639 1.00 97.19 82 GLY A C 1
ATOM 669 O O . GLY A 1 82 ? -0.120 -2.374 -14.530 1.00 97.19 82 GLY A O 1
ATOM 670 N N . MET A 1 83 ? 0.466 -2.815 -12.405 1.00 97.62 83 MET A N 1
ATOM 671 C CA . MET A 1 83 ? 0.542 -1.417 -11.978 1.00 97.62 83 MET A CA 1
ATOM 672 C C . MET A 1 83 ? 1.520 -0.629 -12.851 1.00 97.62 83 MET A C 1
ATOM 674 O O . MET A 1 83 ? 1.185 0.451 -13.316 1.00 97.62 83 MET A O 1
ATOM 678 N N . ALA A 1 84 ? 2.693 -1.175 -13.178 1.00 96.75 84 ALA A N 1
ATOM 679 C CA . ALA A 1 84 ? 3.646 -0.481 -14.045 1.00 96.75 84 ALA A CA 1
ATOM 680 C C . ALA A 1 84 ? 3.124 -0.224 -15.473 1.00 96.75 84 ALA A C 1
ATOM 682 O O . ALA A 1 84 ? 3.631 0.679 -16.140 1.00 96.75 84 ALA A O 1
ATOM 683 N N . LYS A 1 85 ? 2.145 -1.002 -15.953 1.00 97.31 85 LYS A N 1
ATOM 684 C CA . LYS A 1 85 ? 1.498 -0.808 -17.262 1.00 97.31 85 LYS A CA 1
ATOM 685 C C . LYS A 1 85 ? 0.322 0.169 -17.201 1.00 97.31 85 LYS A C 1
ATOM 687 O O . LYS A 1 85 ? 0.164 0.948 -18.131 1.00 97.31 85 LYS A O 1
ATOM 692 N N . HIS A 1 86 ? -0.455 0.132 -16.120 1.00 96.69 86 HIS A N 1
ATOM 693 C CA . HIS A 1 86 ? -1.724 0.858 -15.976 1.00 96.69 86 HIS A CA 1
ATOM 694 C C . HIS A 1 86 ? -1.655 2.051 -15.013 1.00 96.69 86 HIS A C 1
ATOM 696 O O . HIS A 1 86 ? -2.678 2.623 -14.663 1.00 96.69 86 HIS A O 1
ATOM 702 N N . TYR A 1 87 ? -0.458 2.449 -14.570 1.00 96.25 87 TYR A N 1
ATOM 703 C CA . TYR A 1 87 ? -0.298 3.484 -13.543 1.00 96.25 87 TYR A CA 1
ATOM 704 C C . TYR A 1 87 ? -0.996 4.807 -13.875 1.00 96.25 87 TYR A C 1
ATOM 706 O O . TYR A 1 87 ? -1.479 5.460 -12.960 1.00 96.25 87 TYR A O 1
ATOM 714 N N . ALA A 1 88 ? -1.075 5.168 -15.162 1.00 96.94 88 ALA A N 1
ATOM 715 C CA . ALA A 1 88 ? -1.720 6.388 -15.645 1.00 96.94 88 ALA A CA 1
ATOM 716 C C . ALA A 1 88 ? -3.198 6.497 -15.224 1.00 96.94 88 ALA A C 1
ATOM 718 O O . ALA A 1 88 ? -3.665 7.602 -14.971 1.00 96.94 88 ALA A O 1
ATOM 719 N N . ASP A 1 89 ? -3.898 5.367 -15.067 1.00 96.56 89 ASP A N 1
ATOM 720 C CA . ASP A 1 89 ? -5.315 5.306 -14.668 1.00 96.56 89 ASP A CA 1
ATOM 721 C C . ASP A 1 89 ? -5.539 5.656 -13.179 1.00 96.56 89 ASP A C 1
ATOM 723 O O . ASP A 1 89 ? -6.675 5.752 -12.702 1.00 96.56 89 ASP A O 1
ATOM 727 N N . TYR A 1 90 ? -4.442 5.805 -12.43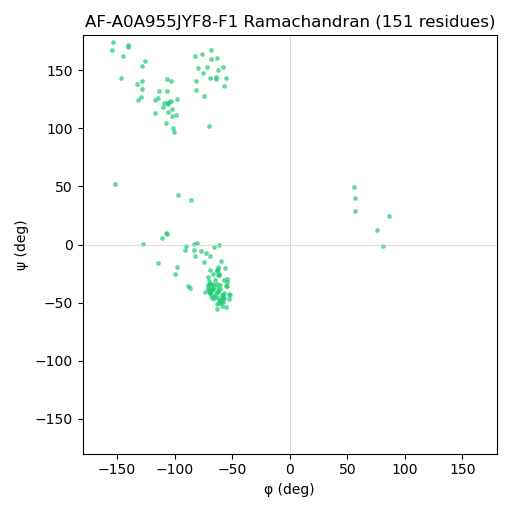3 1.00 96.62 90 TYR A N 1
ATOM 728 C CA . TYR A 1 90 ? -4.406 6.015 -10.987 1.00 96.62 90 TYR A CA 1
ATOM 729 C C . T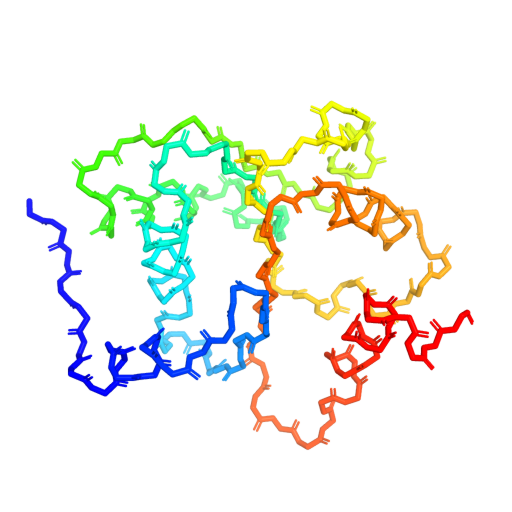YR A 1 90 ? -3.579 7.248 -10.588 1.00 96.62 90 TYR A C 1
ATOM 731 O O . TYR A 1 90 ? -3.422 7.531 -9.402 1.00 96.62 90 TYR A O 1
ATOM 739 N N . GLU A 1 91 ? -3.007 7.982 -11.546 1.00 93.62 91 GLU A N 1
ATOM 740 C CA . GLU A 1 91 ? -2.253 9.200 -11.240 1.00 93.62 91 GLU A CA 1
ATOM 741 C C . GLU A 1 91 ? -3.173 10.367 -10.901 1.00 93.62 91 GLU A C 1
ATOM 743 O O . GLU A 1 91 ? -4.234 10.524 -11.496 1.00 93.62 91 GLU A O 1
ATOM 748 N N . ASN A 1 92 ? -2.701 11.253 -10.018 1.00 95.00 92 ASN A N 1
ATOM 749 C CA . ASN A 1 92 ? -3.397 12.495 -9.661 1.00 95.00 92 ASN A CA 1
ATOM 750 C C . ASN A 1 92 ? -4.824 12.279 -9.123 1.00 95.00 92 ASN A C 1
ATOM 752 O O . ASN A 1 92 ? -5.673 13.153 -9.278 1.00 95.00 92 ASN A O 1
ATOM 756 N N . ASP A 1 93 ? -5.079 11.130 -8.495 1.00 96.56 93 ASP A N 1
ATOM 757 C CA . ASP A 1 93 ? -6.355 10.805 -7.862 1.00 96.56 93 ASP A CA 1
ATOM 758 C C . ASP A 1 93 ? -6.263 11.020 -6.337 1.00 96.56 93 ASP A C 1
ATOM 760 O O . ASP A 1 93 ? -5.807 10.129 -5.616 1.00 96.56 93 ASP A O 1
ATOM 764 N N . PRO A 1 94 ? -6.705 12.177 -5.803 1.00 95.88 94 PRO A N 1
ATOM 765 C CA . PRO A 1 94 ? -6.627 12.466 -4.370 1.00 95.88 94 PRO A CA 1
ATOM 766 C C . PRO A 1 94 ? -7.586 11.609 -3.535 1.00 95.88 94 PRO A C 1
ATOM 768 O O . PRO A 1 94 ? -7.501 11.623 -2.310 1.00 95.88 94 PRO A O 1
ATOM 771 N N . THR A 1 95 ? -8.497 10.870 -4.173 1.00 96.88 95 THR A N 1
ATOM 772 C CA . THR A 1 95 ? -9.383 9.913 -3.502 1.00 96.88 95 THR A CA 1
ATOM 773 C C . THR A 1 95 ? -8.780 8.515 -3.455 1.00 96.88 95 THR A C 1
ATOM 775 O O . THR A 1 95 ? -9.352 7.628 -2.833 1.00 96.88 95 THR A O 1
ATOM 778 N N . LEU A 1 96 ? -7.627 8.289 -4.083 1.00 97.94 96 LEU A N 1
ATOM 779 C CA . LEU A 1 96 ? -6.992 6.983 -4.121 1.00 97.94 96 LEU A CA 1
ATOM 780 C C . LEU A 1 96 ? -6.200 6.701 -2.842 1.00 97.94 96 LEU A C 1
ATOM 782 O O . LEU A 1 96 ? -5.340 7.485 -2.431 1.00 97.94 96 LEU A O 1
ATOM 786 N N . THR A 1 97 ? -6.409 5.508 -2.298 1.00 98.25 97 THR A N 1
ATOM 787 C CA . THR A 1 97 ? -5.463 4.836 -1.413 1.00 98.25 97 THR A CA 1
ATOM 788 C C . THR A 1 97 ? -4.739 3.740 -2.183 1.00 98.25 97 THR A C 1
ATOM 790 O O . THR A 1 97 ? -5.375 2.835 -2.723 1.00 98.25 97 THR A O 1
ATOM 793 N N . ILE A 1 98 ? -3.404 3.787 -2.214 1.00 97.81 98 ILE A N 1
ATOM 794 C CA . ILE A 1 98 ? -2.573 2.712 -2.770 1.00 97.81 98 ILE A CA 1
ATOM 795 C C . ILE A 1 98 ? -1.877 1.915 -1.660 1.00 97.81 98 ILE A C 1
ATOM 797 O O . ILE A 1 98 ? -1.099 2.458 -0.877 1.00 97.81 98 ILE A O 1
ATOM 801 N N . ILE A 1 99 ? -2.118 0.607 -1.616 1.00 97.25 99 ILE A N 1
ATOM 802 C CA . ILE A 1 99 ? -1.446 -0.336 -0.718 1.00 97.25 99 ILE A CA 1
ATOM 803 C C . ILE A 1 99 ? -0.433 -1.144 -1.529 1.00 97.25 99 ILE A C 1
ATOM 805 O O . ILE A 1 99 ? -0.802 -1.809 -2.493 1.00 97.25 99 ILE A O 1
ATOM 809 N N . ALA A 1 100 ? 0.841 -1.114 -1.142 1.00 95.94 100 ALA A N 1
ATOM 810 C CA . ALA A 1 100 ? 1.881 -1.958 -1.728 1.00 95.94 100 ALA A CA 1
ATOM 811 C C . ALA A 1 100 ? 2.302 -3.052 -0.746 1.00 95.94 100 ALA A C 1
ATOM 813 O O . ALA A 1 100 ? 3.047 -2.799 0.206 1.00 95.94 100 ALA A O 1
ATOM 814 N N . ASP A 1 101 ? 1.842 -4.267 -1.012 1.00 94.25 101 ASP A N 1
ATOM 815 C CA . ASP A 1 101 ? 2.219 -5.474 -0.289 1.00 94.25 101 ASP A CA 1
ATOM 816 C C . ASP A 1 101 ? 3.558 -6.021 -0.783 1.00 94.25 101 ASP A C 1
ATOM 818 O O . ASP A 1 101 ? 3.828 -6.028 -1.981 1.00 94.25 101 ASP A O 1
ATOM 822 N N . GLU A 1 102 ? 4.395 -6.508 0.131 1.00 90.38 102 GLU A N 1
ATOM 823 C CA . GLU A 1 102 ? 5.790 -6.862 -0.156 1.00 90.38 102 GLU A CA 1
ATOM 824 C C . GLU A 1 102 ? 6.581 -5.686 -0.767 1.00 90.38 102 GLU A C 1
ATOM 826 O O . GLU A 1 102 ? 7.296 -5.807 -1.769 1.00 90.38 102 GLU A O 1
ATOM 831 N N . CYS A 1 103 ? 6.489 -4.518 -0.119 1.00 90.31 103 CYS A N 1
ATOM 832 C CA . CYS A 1 103 ? 6.993 -3.235 -0.619 1.00 90.31 103 CYS A CA 1
ATOM 833 C C . CYS A 1 103 ? 8.504 -3.198 -0.903 1.00 90.31 103 CYS A C 1
ATOM 835 O O . CYS A 1 103 ? 8.975 -2.314 -1.617 1.00 90.31 103 CYS A O 1
ATOM 837 N N . HIS A 1 104 ? 9.271 -4.185 -0.429 1.00 86.12 104 HIS A N 1
ATOM 838 C CA . HIS A 1 104 ? 10.677 -4.373 -0.788 1.00 86.12 104 HIS A CA 1
ATOM 839 C C . HIS A 1 104 ? 10.896 -4.503 -2.310 1.00 86.12 104 HIS A C 1
ATOM 841 O O . HIS A 1 104 ? 11.997 -4.241 -2.801 1.00 86.12 104 HIS A O 1
ATOM 847 N N . MET A 1 105 ? 9.855 -4.849 -3.075 1.00 88.00 105 MET A N 1
ATOM 848 C CA . MET A 1 105 ? 9.857 -4.824 -4.539 1.00 88.00 105 MET A CA 1
ATOM 849 C C . MET A 1 105 ? 10.083 -3.412 -5.112 1.00 88.00 105 MET A C 1
ATOM 851 O O . MET A 1 105 ? 10.623 -3.272 -6.212 1.00 88.00 105 MET A O 1
ATOM 855 N N . LEU A 1 106 ? 9.752 -2.358 -4.365 1.00 89.31 106 LEU A N 1
ATOM 856 C CA . LEU A 1 106 ? 9.894 -0.959 -4.778 1.00 89.31 106 LEU A CA 1
ATOM 857 C C . LEU A 1 106 ? 11.252 -0.336 -4.415 1.00 89.31 106 LEU A C 1
ATOM 859 O O . LEU A 1 106 ? 11.513 0.801 -4.807 1.00 89.31 106 LEU A O 1
ATOM 863 N N . ALA A 1 107 ? 12.142 -1.080 -3.752 1.00 84.19 107 ALA A N 1
ATOM 864 C CA . ALA A 1 107 ? 13.391 -0.552 -3.198 1.00 84.19 107 ALA A CA 1
ATOM 865 C C . ALA A 1 107 ? 14.379 0.014 -4.238 1.00 84.19 107 ALA A C 1
ATOM 867 O O . ALA A 1 107 ? 15.269 0.777 -3.876 1.00 84.19 107 ALA A O 1
ATOM 868 N N . GLN A 1 108 ? 14.244 -0.352 -5.519 1.00 83.75 108 GLN A N 1
ATOM 869 C CA . GLN A 1 108 ? 15.118 0.129 -6.592 1.00 83.75 108 GLN A CA 1
ATOM 870 C C . GLN A 1 108 ? 14.433 1.254 -7.403 1.00 83.75 108 GLN A C 1
ATOM 872 O O . GLN A 1 108 ? 13.657 0.950 -8.319 1.00 83.75 108 GLN A O 1
ATOM 877 N N . PRO A 1 109 ? 14.749 2.543 -7.151 1.00 79.56 109 PRO A N 1
ATOM 878 C CA . PRO A 1 109 ? 14.014 3.695 -7.701 1.00 79.56 109 PRO A CA 1
ATOM 879 C C . PRO A 1 109 ? 14.063 3.787 -9.228 1.00 79.56 109 PRO A C 1
ATOM 881 O O . PRO A 1 109 ? 13.162 4.330 -9.864 1.00 79.56 109 PRO A O 1
ATOM 884 N N . THR A 1 110 ? 15.108 3.237 -9.844 1.00 84.12 110 THR A N 1
ATOM 885 C CA . THR A 1 110 ? 15.314 3.292 -11.295 1.00 84.12 110 THR A CA 1
ATOM 886 C C . THR A 1 110 ? 14.387 2.359 -12.076 1.00 84.12 110 THR A C 1
ATOM 888 O O . THR A 1 110 ? 14.233 2.534 -13.289 1.00 84.12 110 THR A O 1
ATOM 891 N N . THR A 1 111 ? 13.742 1.396 -11.409 1.00 90.12 111 THR A N 1
ATOM 892 C CA . THR A 1 111 ? 12.875 0.406 -12.058 1.00 90.12 111 THR A CA 1
ATOM 893 C C . THR A 1 111 ? 11.558 1.013 -12.542 1.00 90.12 111 THR A C 1
ATOM 895 O O . THR A 1 111 ? 11.047 1.979 -11.978 1.00 90.12 111 THR A O 1
ATOM 898 N N . LYS A 1 112 ? 10.964 0.410 -13.583 1.00 93.25 112 LYS A N 1
ATOM 899 C CA . LYS A 1 112 ? 9.657 0.838 -14.117 1.00 93.25 112 LYS A CA 1
ATOM 900 C C . LYS A 1 112 ? 8.564 0.818 -13.044 1.00 93.25 112 LYS A C 1
ATOM 902 O O . LYS A 1 112 ? 7.787 1.759 -12.959 1.00 93.25 112 LYS A O 1
ATOM 907 N N . ARG A 1 113 ? 8.552 -0.219 -12.200 1.00 93.56 113 ARG A N 1
ATOM 908 C CA . ARG A 1 113 ? 7.590 -0.375 -11.101 1.00 93.56 113 ARG A CA 1
ATOM 909 C C . ARG A 1 113 ? 7.750 0.697 -10.021 1.00 93.56 113 ARG A C 1
ATOM 911 O O . ARG A 1 113 ? 6.759 1.317 -9.666 1.00 93.56 113 ARG A O 1
ATOM 918 N N . SER A 1 114 ? 8.969 0.999 -9.569 1.00 92.00 114 SER A N 1
ATOM 919 C CA . SER A 1 114 ? 9.172 2.064 -8.577 1.00 92.00 114 SER A CA 1
ATOM 920 C C . SER A 1 114 ? 8.788 3.433 -9.128 1.00 92.00 114 SER A C 1
ATOM 922 O O . SER A 1 114 ? 8.100 4.186 -8.450 1.00 92.00 114 SER A O 1
ATOM 924 N N . LYS A 1 115 ? 9.141 3.735 -10.385 1.00 93.06 115 LYS A N 1
ATOM 925 C CA . LYS A 1 115 ? 8.723 4.984 -11.043 1.00 93.06 115 LYS A CA 1
ATOM 926 C C . LYS A 1 115 ? 7.205 5.096 -11.154 1.00 93.06 115 LYS A C 1
ATOM 928 O O . LYS A 1 115 ? 6.661 6.135 -10.807 1.00 93.06 115 LYS A O 1
ATOM 933 N N . ALA A 1 116 ? 6.534 4.042 -11.610 1.00 95.44 116 ALA A N 1
ATOM 934 C CA . ALA A 1 116 ? 5.079 3.999 -11.709 1.00 95.44 116 ALA A CA 1
ATOM 935 C C . ALA A 1 116 ? 4.408 4.200 -10.342 1.00 95.44 116 ALA A C 1
ATOM 937 O O . ALA A 1 116 ? 3.575 5.090 -10.202 1.00 95.44 116 ALA A O 1
ATOM 938 N N . PHE A 1 117 ? 4.841 3.454 -9.320 1.00 95.38 117 PHE A N 1
ATOM 939 C CA . PHE A 1 117 ? 4.327 3.601 -7.959 1.00 95.38 117 PHE A CA 1
ATOM 940 C C . PHE A 1 117 ? 4.492 5.031 -7.440 1.00 95.38 117 PHE A C 1
ATOM 942 O O . PHE A 1 117 ? 3.544 5.599 -6.916 1.00 95.38 117 PHE A O 1
ATOM 949 N N . LEU A 1 118 ? 5.669 5.641 -7.620 1.00 93.31 118 LEU A N 1
ATOM 950 C CA . LEU A 1 118 ? 5.919 7.013 -7.171 1.00 93.31 118 LEU A CA 1
ATOM 951 C C . LEU A 1 118 ? 4.993 8.026 -7.829 1.00 93.31 118 LEU A C 1
ATOM 953 O O . LEU A 1 118 ? 4.590 8.986 -7.180 1.00 93.31 118 LEU A O 1
ATOM 957 N N . ARG A 1 119 ? 4.680 7.848 -9.114 1.00 94.25 119 ARG A N 1
ATOM 958 C CA . ARG A 1 119 ? 3.786 8.780 -9.793 1.00 94.25 119 ARG A CA 1
ATOM 959 C C . ARG A 1 119 ? 2.341 8.645 -9.303 1.00 94.25 119 ARG A C 1
ATOM 961 O O . ARG A 1 119 ? 1.701 9.670 -9.096 1.00 94.25 119 ARG A O 1
ATOM 968 N N . ILE A 1 120 ? 1.883 7.425 -9.009 1.00 96.25 120 ILE A N 1
ATOM 969 C CA . ILE A 1 120 ? 0.591 7.197 -8.343 1.00 96.25 120 ILE A CA 1
ATOM 970 C C . ILE A 1 120 ? 0.610 7.811 -6.937 1.00 96.25 120 ILE A C 1
ATOM 972 O O . ILE A 1 120 ? -0.198 8.678 -6.625 1.00 96.25 120 ILE A O 1
ATOM 976 N N . ALA A 1 121 ? 1.580 7.426 -6.104 1.00 94.69 121 ALA A N 1
ATOM 977 C CA . ALA A 1 121 ? 1.657 7.808 -4.695 1.00 94.69 121 ALA A CA 1
ATOM 978 C C . ALA A 1 121 ? 1.783 9.325 -4.464 1.00 94.69 121 ALA A C 1
ATOM 980 O O . ALA A 1 121 ? 1.379 9.810 -3.414 1.00 94.69 121 ALA A O 1
ATOM 981 N N . ARG A 1 122 ? 2.331 10.081 -5.427 1.00 92.31 122 ARG A N 1
ATOM 982 C CA . ARG A 1 122 ? 2.401 11.554 -5.370 1.00 92.31 122 ARG A CA 1
ATOM 983 C C . ARG A 1 122 ? 1.046 12.238 -5.531 1.00 92.31 122 ARG A C 1
ATOM 985 O O . ARG A 1 122 ? 0.877 13.334 -5.013 1.00 92.31 122 ARG A O 1
ATOM 992 N N . GLY A 1 123 ? 0.143 11.635 -6.301 1.00 93.19 123 GLY A N 1
ATOM 993 C CA . GLY A 1 123 ? -1.204 12.154 -6.535 1.00 93.19 123 GLY A CA 1
ATOM 994 C C . GLY A 1 123 ? -2.268 11.517 -5.644 1.00 93.19 123 GLY A C 1
ATOM 995 O O . GLY A 1 123 ? -3.339 12.092 -5.495 1.00 93.19 123 GLY A O 1
ATOM 996 N N . ALA A 1 124 ? -1.965 10.349 -5.072 1.00 96.19 124 ALA A N 1
ATOM 997 C CA . ALA A 1 124 ? -2.846 9.609 -4.184 1.00 96.19 124 ALA A CA 1
ATOM 998 C C . ALA A 1 124 ? -3.129 10.385 -2.892 1.00 96.19 124 ALA A C 1
ATOM 1000 O O . ALA A 1 124 ? -2.227 10.997 -2.313 1.00 96.19 124 ALA A O 1
ATOM 1001 N N . GLY A 1 125 ? -4.361 10.283 -2.394 1.00 94.94 125 GLY A N 1
ATOM 1002 C CA . GLY A 1 125 ? -4.708 10.773 -1.062 1.00 94.94 125 GLY A CA 1
ATOM 1003 C C . GLY A 1 125 ? -3.944 10.027 0.029 1.00 94.94 125 GLY A C 1
ATOM 1004 O O . GLY A 1 125 ? -3.564 10.617 1.036 1.00 94.94 125 GLY A O 1
ATOM 1005 N N . GLN A 1 126 ? -3.678 8.736 -0.178 1.00 95.38 126 GLN A N 1
ATOM 1006 C CA . GLN A 1 126 ? -2.988 7.900 0.794 1.00 95.38 126 GLN A CA 1
ATOM 1007 C C . GLN A 1 126 ? -2.117 6.830 0.126 1.00 95.38 126 GLN A C 1
ATOM 1009 O O . GLN A 1 126 ? -2.506 6.203 -0.858 1.00 95.38 126 GLN A O 1
ATOM 1014 N N . TRP A 1 127 ? -0.959 6.547 0.715 1.00 95.12 127 TRP A N 1
ATOM 1015 C CA . TRP A 1 127 ? -0.155 5.372 0.400 1.00 95.12 127 TRP A CA 1
ATOM 1016 C C . TRP A 1 127 ? 0.211 4.592 1.663 1.00 95.12 127 TRP A C 1
ATOM 1018 O O . TRP A 1 127 ? 0.527 5.156 2.711 1.00 95.12 127 TRP A O 1
ATOM 1028 N N . ILE A 1 128 ? 0.183 3.266 1.556 1.00 94.75 128 ILE A N 1
ATOM 1029 C CA . ILE A 1 128 ? 0.509 2.343 2.643 1.00 94.75 128 ILE A CA 1
ATOM 1030 C C . ILE A 1 128 ? 1.477 1.295 2.098 1.00 94.75 128 ILE A C 1
ATOM 1032 O O . ILE A 1 128 ? 1.190 0.620 1.111 1.00 94.75 128 ILE A O 1
ATOM 1036 N N . LEU A 1 129 ? 2.636 1.141 2.734 1.00 93.38 129 LEU A N 1
ATOM 1037 C CA . LEU A 1 129 ? 3.613 0.116 2.366 1.00 93.38 129 LEU A CA 1
ATOM 1038 C C . LEU A 1 129 ? 3.634 -1.003 3.401 1.00 93.38 129 LEU A C 1
ATOM 1040 O O . LEU A 1 129 ? 3.775 -0.728 4.589 1.00 93.38 129 LEU A O 1
ATOM 1044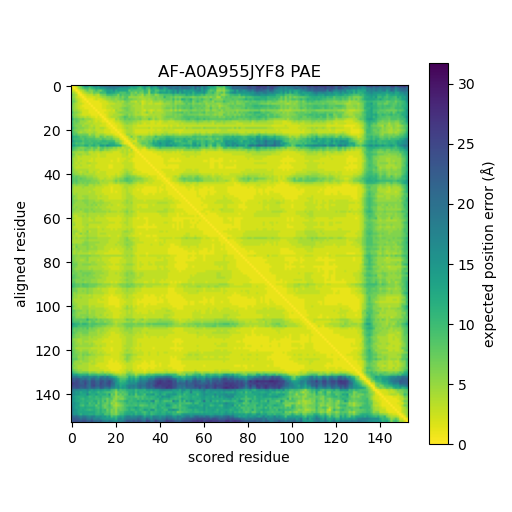 N N . LEU A 1 130 ? 3.584 -2.259 2.964 1.00 91.62 130 LEU A N 1
ATOM 1045 C CA . LEU A 1 130 ? 3.631 -3.419 3.856 1.00 91.62 130 LEU A CA 1
ATOM 1046 C C . LEU A 1 130 ? 4.912 -4.215 3.632 1.00 91.62 130 LEU A C 1
ATOM 1048 O O . LEU A 1 130 ? 5.265 -4.539 2.498 1.00 91.62 130 LEU A O 1
ATOM 1052 N N . SER A 1 131 ? 5.599 -4.556 4.722 1.00 86.00 131 SER A N 1
ATOM 1053 C CA . SER A 1 131 ? 6.800 -5.393 4.689 1.00 86.00 131 SER A CA 1
ATOM 1054 C C . SER A 1 131 ? 6.691 -6.555 5.671 1.00 86.00 131 SER A C 1
ATOM 1056 O O . SER A 1 131 ? 6.286 -6.369 6.821 1.00 86.00 131 SER A O 1
ATOM 1058 N N . GLY A 1 132 ? 7.050 -7.757 5.209 1.00 72.94 132 GLY A N 1
ATOM 1059 C CA . GLY A 1 132 ? 7.037 -8.994 5.991 1.00 72.94 132 GLY A CA 1
ATOM 1060 C C . GLY A 1 132 ? 8.249 -9.234 6.892 1.00 72.94 132 GLY A C 1
ATOM 1061 O O . GLY A 1 132 ? 8.210 -10.164 7.687 1.00 72.94 132 GLY A O 1
ATOM 1062 N N . THR A 1 133 ? 9.316 -8.443 6.770 1.00 57.06 133 THR A N 1
ATOM 1063 C CA . THR A 1 133 ? 10.590 -8.677 7.467 1.00 57.06 133 THR A CA 1
ATOM 1064 C C . THR A 1 133 ? 10.773 -7.765 8.686 1.00 57.06 133 THR A C 1
ATOM 1066 O O . THR A 1 133 ? 10.931 -6.555 8.510 1.00 57.06 133 THR A O 1
ATOM 1069 N N . PRO A 1 134 ? 10.850 -8.313 9.916 1.00 47.47 134 PRO A N 1
ATOM 1070 C CA . PRO A 1 134 ? 11.183 -7.554 11.126 1.00 47.47 134 PRO A CA 1
ATOM 1071 C C . PRO A 1 134 ? 12.677 -7.671 11.511 1.00 47.47 134 PRO A C 1
ATOM 1073 O O . PRO A 1 134 ? 13.010 -7.893 12.671 1.00 47.47 134 PRO A O 1
ATOM 1076 N N . THR A 1 135 ? 13.613 -7.588 10.560 1.00 39.97 135 THR A N 1
ATOM 1077 C CA . THR A 1 135 ? 15.063 -7.736 10.841 1.00 39.97 135 THR A CA 1
ATOM 1078 C C . THR A 1 135 ? 15.889 -6.547 10.324 1.00 39.97 135 THR A C 1
ATOM 1080 O O . THR A 1 135 ? 15.425 -5.833 9.435 1.00 39.97 135 THR A O 1
ATOM 1083 N N . PRO A 1 136 ? 17.107 -6.291 10.867 1.00 40.72 136 PRO A N 1
ATOM 1084 C CA . PRO A 1 136 ? 17.752 -4.965 10.913 1.00 40.72 136 PRO A CA 1
ATOM 1085 C C . PRO A 1 136 ? 18.139 -4.352 9.556 1.00 40.72 136 PRO A C 1
ATOM 1087 O O . PRO A 1 136 ? 18.588 -3.213 9.492 1.00 40.72 136 PRO A O 1
ATOM 1090 N N . ASN A 1 137 ? 17.908 -5.066 8.452 1.00 44.97 137 ASN A N 1
ATOM 1091 C CA . ASN A 1 137 ? 18.083 -4.589 7.082 1.00 44.97 137 ASN A CA 1
ATOM 1092 C C . ASN A 1 137 ? 16.841 -3.850 6.551 1.00 44.97 137 ASN A C 1
ATOM 1094 O O . ASN A 1 137 ? 16.511 -3.944 5.365 1.00 44.97 137 ASN A O 1
ATOM 1098 N N . SER A 1 138 ? 16.179 -3.062 7.406 1.00 58.66 138 SER A N 1
ATOM 1099 C CA . SER A 1 138 ? 15.062 -2.182 7.036 1.00 58.66 138 SER A CA 1
ATOM 1100 C C . SER A 1 138 ? 15.458 -1.104 6.022 1.00 58.66 138 SER A C 1
ATOM 1102 O O . SER A 1 138 ? 14.597 -0.355 5.575 1.00 58.66 138 SER A O 1
ATOM 1104 N N . TRP A 1 139 ? 16.726 -1.051 5.590 1.00 59.97 139 TRP A N 1
ATOM 1105 C CA . TRP A 1 139 ? 17.224 -0.105 4.597 1.00 59.97 139 TRP A CA 1
ATOM 1106 C C . TRP A 1 139 ? 16.423 -0.127 3.296 1.00 59.97 139 TRP A C 1
ATOM 1108 O O . TRP A 1 139 ? 16.327 0.909 2.666 1.00 59.97 139 TRP A O 1
ATOM 1118 N N . ARG A 1 140 ? 15.822 -1.252 2.876 1.00 64.56 140 ARG A N 1
ATOM 1119 C CA . ARG A 1 140 ? 14.998 -1.294 1.649 1.00 64.56 140 ARG A CA 1
ATOM 1120 C C . ARG A 1 140 ? 13.644 -0.617 1.830 1.00 64.56 140 ARG A C 1
ATOM 1122 O O . ARG A 1 140 ? 13.198 0.116 0.948 1.00 64.56 140 ARG A O 1
ATOM 1129 N N . SER A 1 141 ? 13.005 -0.834 2.976 1.00 63.03 141 SER A N 1
ATOM 1130 C CA . SER A 1 141 ? 11.777 -0.130 3.351 1.00 63.03 141 SER A CA 1
ATOM 1131 C C . SER A 1 141 ? 12.073 1.343 3.633 1.00 63.03 141 SER A C 1
ATOM 1133 O O . SER A 1 141 ? 11.353 2.203 3.145 1.00 63.03 141 SER A O 1
ATOM 1135 N N . ALA A 1 142 ? 13.185 1.643 4.309 1.00 65.69 142 ALA A N 1
ATOM 1136 C CA . ALA A 1 142 ? 13.679 2.995 4.542 1.00 65.69 142 ALA A CA 1
ATOM 1137 C C . ALA A 1 142 ? 14.114 3.691 3.245 1.00 65.69 142 ALA A C 1
ATOM 1139 O O . ALA A 1 142 ? 13.880 4.879 3.100 1.00 65.69 142 ALA A O 1
ATOM 1140 N N . ALA A 1 143 ? 14.679 2.972 2.273 1.00 67.44 143 ALA A N 1
ATOM 1141 C CA . ALA A 1 143 ? 14.988 3.495 0.946 1.00 67.44 143 ALA A CA 1
ATOM 1142 C C . ALA A 1 143 ? 13.695 3.806 0.205 1.00 67.44 143 ALA A C 1
ATOM 1144 O O . ALA A 1 143 ? 13.548 4.898 -0.321 1.00 67.44 143 ALA A O 1
ATOM 1145 N N . THR A 1 144 ? 12.715 2.900 0.228 1.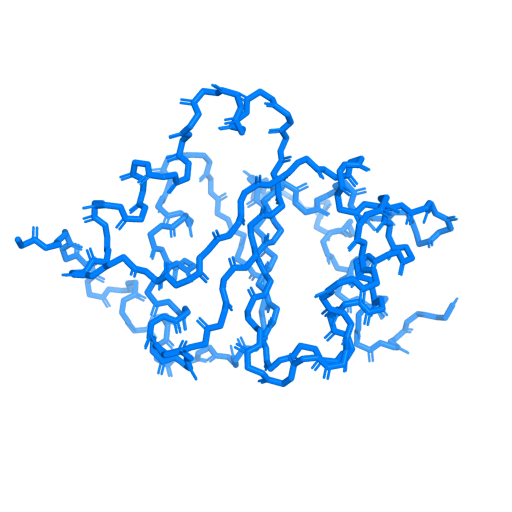00 68.75 144 THR A N 1
ATOM 1146 C CA . THR A 1 144 ? 11.397 3.162 -0.367 1.00 68.75 144 THR A CA 1
ATOM 1147 C C . THR A 1 144 ? 10.737 4.383 0.285 1.00 68.75 144 THR A C 1
ATOM 1149 O O . THR A 1 144 ? 10.250 5.261 -0.422 1.00 68.75 144 THR A O 1
ATOM 1152 N N . TYR A 1 145 ? 10.804 4.496 1.616 1.00 72.50 145 TYR A N 1
ATOM 1153 C CA . TYR A 1 145 ? 10.354 5.673 2.361 1.00 72.50 145 TYR A CA 1
ATOM 1154 C C . TYR A 1 145 ? 11.104 6.940 1.948 1.00 72.50 145 TYR A C 1
ATOM 1156 O O . TYR A 1 145 ? 10.482 7.959 1.672 1.00 72.50 145 TYR A O 1
ATOM 1164 N N . ALA A 1 146 ? 12.434 6.885 1.879 1.00 68.69 146 ALA A N 1
ATOM 1165 C CA . ALA A 1 146 ? 13.280 8.010 1.507 1.00 68.69 146 ALA A CA 1
ATOM 1166 C C . ALA A 1 146 ? 12.995 8.484 0.077 1.00 68.69 146 ALA A C 1
ATOM 1168 O O . ALA A 1 146 ? 12.956 9.683 -0.182 1.00 68.69 146 ALA A O 1
ATOM 1169 N N . ILE A 1 147 ? 12.722 7.558 -0.841 1.00 70.94 147 ILE A N 1
ATOM 1170 C CA . ILE A 1 147 ? 12.338 7.868 -2.218 1.00 70.94 147 ILE A CA 1
ATOM 1171 C C . ILE A 1 147 ? 10.949 8.529 -2.249 1.00 70.94 147 ILE A C 1
ATOM 1173 O O . ILE A 1 147 ? 10.757 9.520 -2.954 1.00 70.94 147 ILE A O 1
ATOM 1177 N N . LEU A 1 148 ? 9.984 8.019 -1.477 1.00 70.62 148 LEU A N 1
ATOM 1178 C CA . LEU A 1 148 ? 8.619 8.563 -1.426 1.00 70.62 148 LEU A CA 1
ATOM 1179 C C . LEU A 1 148 ? 8.544 9.939 -0.765 1.00 70.62 148 LEU A C 1
ATOM 1181 O O . LEU A 1 148 ? 7.820 10.811 -1.236 1.00 70.62 148 LEU A O 1
ATOM 1185 N N . THR A 1 149 ? 9.311 10.142 0.300 1.00 68.81 149 THR A N 1
ATOM 1186 C CA . THR A 1 149 ? 9.375 11.409 1.044 1.00 68.81 149 THR A CA 1
ATOM 1187 C C . THR A 1 149 ? 10.318 12.433 0.411 1.00 68.81 149 THR A C 1
ATOM 1189 O O . THR A 1 149 ? 10.388 13.568 0.872 1.00 68.81 149 THR A O 1
ATOM 1192 N N . GLY A 1 150 ? 11.038 12.063 -0.655 1.00 67.50 150 GLY A N 1
ATOM 1193 C CA . GLY A 1 150 ? 11.986 12.945 -1.336 1.00 67.50 150 GLY A CA 1
ATOM 1194 C C . GLY A 1 150 ? 13.318 13.147 -0.600 1.00 67.50 150 GLY A C 1
ATOM 1195 O O . GLY A 1 150 ? 14.089 14.020 -0.995 1.00 67.50 150 GLY A O 1
ATOM 1196 N N . LEU A 1 151 ? 13.611 12.341 0.428 1.00 56.59 151 LEU A N 1
ATOM 1197 C CA . LEU A 1 151 ? 14.905 12.303 1.125 1.00 56.59 151 LEU A CA 1
ATOM 1198 C C . LEU A 1 151 ? 16.032 11.722 0.254 1.00 56.59 151 LEU A C 1
ATOM 1200 O O . LEU A 1 151 ? 17.202 12.008 0.494 1.00 56.59 151 LEU A O 1
ATOM 1204 N N . SER A 1 152 ? 15.698 10.945 -0.777 1.00 48.25 152 SER A N 1
ATOM 1205 C CA . SER A 1 152 ? 16.638 10.492 -1.808 1.00 48.25 152 SER A CA 1
ATOM 1206 C C . SER A 1 152 ? 16.073 10.785 -3.200 1.00 48.25 152 SER A C 1
ATOM 1208 O O . SER A 1 152 ? 14.938 10.396 -3.484 1.00 48.25 152 SER A O 1
ATOM 1210 N N . ARG A 1 153 ? 16.853 11.468 -4.048 1.00 43.53 153 ARG A N 1
ATOM 1211 C CA . ARG A 1 153 ? 16.518 11.776 -5.450 1.00 43.53 153 ARG A CA 1
ATOM 1212 C C . ARG A 1 153 ? 17.129 10.765 -6.411 1.00 43.53 153 ARG A C 1
ATOM 1214 O O . ARG A 1 153 ? 18.291 10.375 -6.172 1.00 43.53 153 ARG A O 1
#

Radius of gyration: 14.41 Å; Cα contacts (8 Å, |Δi|>4): 254; chains: 1; bounding box: 38×30×39 Å